Protein AF-A0A952EXC5-F1 (afdb_monomer_lite)

pLDDT: mean 95.82, std 4.7, range [62.78, 98.44]

Sequence (105 aa):
AFEFLKRGVRINAICPGPTDTPLARANADLWLSFGEDYREATGIQVHQPEQMGNAMAFINSPAARGVNGITLIVDSGHAMASLTNAFPPGKAIMDLITGRVKLDA

Structure (mmCIF, N/CA/C/O backbone):
data_AF-A0A952EXC5-F1
#
_entry.id   AF-A0A952EXC5-F1
#
loop_
_atom_site.group_PDB
_atom_site.id
_atom_site.type_symbol
_atom_site.label_atom_id
_atom_site.label_alt_id
_atom_site.label_comp_id
_atom_site.label_asym_id
_atom_site.label_entity_id
_atom_site.label_seq_id
_atom_site.pdbx_PDB_ins_code
_atom_site.Cartn_x
_atom_site.Cartn_y
_atom_site.Cartn_z
_atom_site.occupancy
_atom_site.B_iso_or_equiv
_atom_site.auth_seq_id
_atom_site.auth_comp_id
_atom_site.auth_asym_id
_atom_site.auth_atom_id
_atom_site.pdbx_PDB_model_num
ATOM 1 N N . ALA A 1 1 ? -18.425 1.854 6.748 1.00 93.88 1 ALA A N 1
ATOM 2 C CA . ALA A 1 1 ? -17.869 2.778 7.764 1.00 93.88 1 ALA A CA 1
A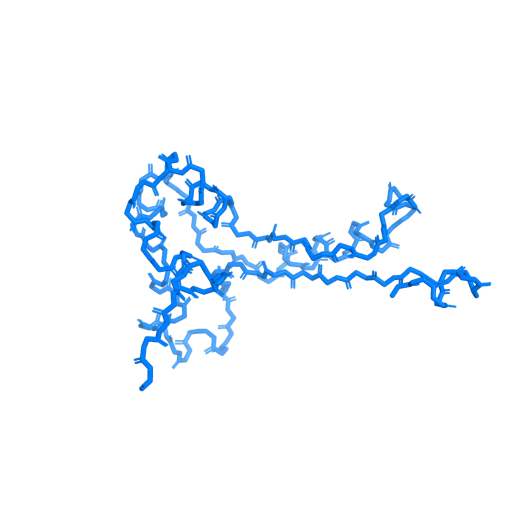TOM 3 C C . ALA A 1 1 ? -18.949 3.569 8.519 1.00 93.88 1 ALA A C 1
ATOM 5 O O . ALA A 1 1 ? -18.921 3.562 9.741 1.00 93.88 1 ALA A O 1
ATOM 6 N N . PHE A 1 2 ? -19.906 4.216 7.836 1.00 96.25 2 PHE A N 1
ATOM 7 C CA . PHE A 1 2 ? -20.912 5.104 8.453 1.00 96.25 2 PHE A CA 1
ATOM 8 C C . PHE A 1 2 ? -21.699 4.501 9.638 1.00 96.25 2 PHE A C 1
ATOM 10 O O . PHE A 1 2 ? -21.644 5.049 10.736 1.00 96.25 2 PHE A O 1
ATOM 17 N N . GLU A 1 3 ? -22.357 3.349 9.469 1.00 97.81 3 GLU A N 1
ATOM 18 C CA . GLU A 1 3 ? -23.161 2.742 10.553 1.00 97.81 3 GLU A CA 1
ATOM 19 C C . GLU A 1 3 ? -22.339 2.375 11.798 1.00 97.81 3 GLU A C 1
ATOM 21 O O . GLU A 1 3 ? -22.818 2.450 12.928 1.00 97.81 3 GLU A O 1
ATOM 26 N N . PHE A 1 4 ? -21.069 2.021 11.611 1.00 97.62 4 PHE A N 1
ATOM 27 C CA . PHE A 1 4 ? -20.159 1.714 12.712 1.00 97.62 4 PHE A CA 1
ATOM 28 C C . PHE A 1 4 ? -19.663 2.975 13.422 1.00 97.62 4 PHE A C 1
ATOM 30 O O . PHE A 1 4 ? -19.491 2.958 14.641 1.00 97.62 4 PHE A O 1
ATOM 37 N N . LEU A 1 5 ? -19.536 4.093 12.701 1.00 97.75 5 LEU A N 1
ATOM 38 C CA . LEU A 1 5 ? -19.154 5.370 13.297 1.00 97.75 5 LEU A CA 1
ATOM 39 C C . LEU A 1 5 ? -20.204 5.862 14.301 1.00 97.75 5 LEU A C 1
ATOM 41 O O . LEU A 1 5 ? -19.836 6.354 15.364 1.00 97.75 5 LEU A O 1
ATOM 45 N N . LYS A 1 6 ? -21.499 5.644 14.026 1.00 97.88 6 LYS A N 1
ATOM 46 C CA . LYS A 1 6 ? -22.595 5.934 14.975 1.00 97.88 6 LYS A CA 1
ATOM 47 C C . LYS A 1 6 ? -22.457 5.176 16.304 1.00 97.88 6 LYS A C 1
ATOM 49 O O . LYS A 1 6 ? -23.050 5.575 17.298 1.00 97.88 6 LYS A O 1
ATOM 54 N N . ARG A 1 7 ? -21.668 4.096 16.322 1.00 98.12 7 ARG A N 1
ATOM 55 C CA . ARG A 1 7 ? -21.359 3.255 17.490 1.00 98.12 7 ARG A CA 1
ATOM 56 C C . ARG A 1 7 ? -19.954 3.513 18.053 1.00 98.12 7 ARG A C 1
ATOM 58 O O . ARG A 1 7 ? -19.478 2.731 18.867 1.00 98.12 7 ARG A O 1
ATOM 65 N N . GLY A 1 8 ? -19.270 4.564 17.596 1.00 96.56 8 GLY A N 1
ATOM 66 C CA . GLY A 1 8 ? -17.912 4.908 18.025 1.00 96.56 8 GLY A CA 1
ATOM 67 C C . GLY A 1 8 ? -16.799 4.063 17.394 1.00 96.56 8 GLY A C 1
ATOM 68 O O . GLY A 1 8 ? -15.661 4.134 17.848 1.00 96.56 8 GLY A O 1
ATOM 69 N N . VAL A 1 9 ? -17.091 3.277 16.350 1.00 97.62 9 VAL A N 1
ATOM 70 C CA . VAL A 1 9 ? -16.116 2.396 15.687 1.00 97.62 9 VAL A CA 1
ATOM 71 C C . VAL A 1 9 ? -15.706 2.969 14.331 1.00 97.62 9 VAL A C 1
ATOM 73 O O . VAL A 1 9 ? -16.547 3.254 13.477 1.00 97.62 9 VAL A O 1
ATOM 76 N N . ARG A 1 10 ? -14.395 3.096 14.106 1.00 98.06 10 ARG A N 1
ATOM 77 C CA . ARG A 1 10 ? -13.821 3.427 12.793 1.00 98.06 10 ARG A CA 1
ATOM 78 C C . ARG A 1 10 ? -13.494 2.143 12.035 1.00 98.06 10 ARG A C 1
ATOM 80 O O . ARG A 1 10 ? -13.095 1.153 12.638 1.00 98.06 10 ARG A O 1
ATOM 87 N N . ILE A 1 11 ? -13.650 2.170 10.716 1.00 97.75 11 ILE A N 1
ATOM 88 C CA . ILE A 1 11 ? -13.316 1.062 9.817 1.00 97.75 11 ILE A CA 1
ATOM 89 C C . ILE A 1 11 ? -12.449 1.614 8.698 1.00 97.75 11 ILE A C 1
ATOM 91 O O . ILE A 1 11 ? -12.858 2.548 8.014 1.00 97.75 11 ILE A O 1
ATOM 95 N N . ASN A 1 12 ? -11.284 1.010 8.497 1.00 97.94 12 ASN A N 1
ATOM 96 C CA . ASN A 1 12 ? -10.347 1.333 7.427 1.00 97.94 12 ASN A CA 1
ATOM 97 C C . ASN A 1 12 ? -9.760 0.031 6.867 1.00 97.94 12 ASN A C 1
ATOM 99 O O . ASN A 1 12 ? -9.837 -1.010 7.520 1.00 97.94 12 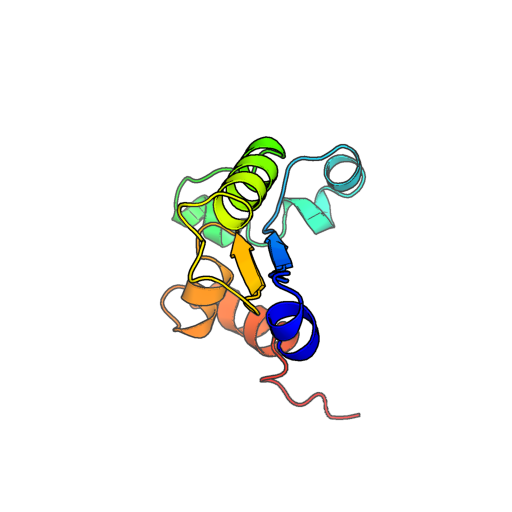ASN A O 1
ATOM 103 N N . ALA A 1 13 ? -9.154 0.108 5.688 1.00 97.94 13 ALA A N 1
ATOM 104 C CA . ALA A 1 13 ? -8.387 -0.972 5.078 1.00 97.94 13 ALA A CA 1
ATOM 105 C C . ALA A 1 13 ? -6.991 -0.475 4.687 1.00 97.94 13 ALA A C 1
ATOM 107 O O . ALA A 1 13 ? -6.792 0.729 4.504 1.00 97.94 13 ALA A O 1
ATOM 108 N N . ILE A 1 14 ? -6.046 -1.402 4.524 1.00 97.94 14 ILE A N 1
ATOM 109 C CA . ILE A 1 14 ? -4.785 -1.141 3.825 1.00 97.94 14 ILE A CA 1
ATOM 110 C C . ILE A 1 14 ? -4.741 -1.945 2.524 1.00 97.94 14 ILE A C 1
ATOM 112 O O . ILE A 1 14 ? -5.302 -3.037 2.455 1.00 97.94 14 ILE A O 1
ATOM 116 N N . CYS A 1 15 ? -4.068 -1.408 1.512 1.00 96.94 15 CYS A N 1
ATOM 117 C CA . CYS A 1 15 ? -3.766 -2.072 0.250 1.00 96.94 15 CYS A CA 1
ATOM 118 C C . CYS A 1 15 ? -2.238 -2.129 0.100 1.00 96.94 15 CYS A C 1
ATOM 120 O O . CYS A 1 15 ? -1.638 -1.138 -0.328 1.00 96.94 15 CYS A O 1
ATOM 122 N N . PRO A 1 16 ? -1.598 -3.229 0.533 1.00 97.25 16 PRO A N 1
ATOM 123 C CA . PRO A 1 16 ? -0.149 -3.375 0.478 1.00 97.25 16 PRO A CA 1
ATOM 124 C C . PRO A 1 16 ? 0.381 -3.444 -0.955 1.00 97.25 16 PRO A C 1
ATOM 126 O O . PRO A 1 16 ? -0.240 -4.058 -1.822 1.00 97.25 16 PRO A O 1
ATOM 129 N N . GLY A 1 17 ? 1.570 -2.887 -1.172 1.00 96.31 17 GLY A N 1
ATOM 130 C CA . GLY A 1 17 ? 2.437 -3.294 -2.273 1.00 96.31 17 GLY A CA 1
ATOM 131 C C . GLY A 1 17 ? 3.148 -4.628 -1.985 1.00 96.31 17 GLY A C 1
ATOM 132 O O . GLY A 1 17 ? 2.894 -5.268 -0.955 1.00 96.31 17 GLY A O 1
ATOM 133 N N . PRO A 1 18 ? 4.080 -5.044 -2.862 1.00 97.00 18 PRO A N 1
ATOM 134 C CA . PRO A 1 18 ? 4.920 -6.223 -2.655 1.00 97.00 18 PRO A CA 1
ATOM 135 C C . PRO A 1 18 ? 5.562 -6.212 -1.267 1.00 97.00 18 PRO A C 1
ATOM 137 O O . PRO A 1 18 ? 6.268 -5.267 -0.911 1.00 97.00 18 PRO A O 1
ATOM 140 N N . THR A 1 19 ? 5.291 -7.252 -0.479 1.00 98.00 19 THR A N 1
ATOM 141 C CA . THR A 1 19 ? 5.741 -7.368 0.913 1.00 98.00 19 THR A CA 1
ATOM 142 C C . THR A 1 19 ? 6.389 -8.730 1.132 1.00 98.00 19 THR A C 1
ATOM 144 O O . THR A 1 19 ? 5.790 -9.765 0.830 1.00 98.00 19 THR A O 1
ATOM 147 N N . ASP A 1 20 ? 7.597 -8.733 1.687 1.00 97.81 20 ASP A N 1
ATOM 148 C CA . ASP A 1 20 ? 8.388 -9.924 1.960 1.00 97.81 20 ASP A CA 1
ATOM 149 C C . ASP A 1 20 ? 7.783 -10.744 3.109 1.00 97.81 20 ASP A C 1
ATOM 151 O O . ASP A 1 20 ? 8.027 -10.532 4.296 1.00 97.81 20 ASP A O 1
ATOM 155 N N . THR A 1 21 ? 6.947 -11.707 2.740 1.00 97.69 21 THR A N 1
ATOM 156 C CA . THR A 1 21 ? 6.300 -12.651 3.653 1.00 97.69 21 THR A CA 1
ATOM 157 C C . THR A 1 21 ? 6.647 -14.080 3.244 1.00 97.69 21 THR A C 1
ATOM 159 O O . THR A 1 21 ? 6.977 -14.314 2.079 1.00 97.69 21 THR A O 1
ATOM 162 N N . PRO A 1 22 ? 6.519 -15.080 4.138 1.00 97.88 22 PRO A N 1
ATOM 163 C CA . PRO A 1 22 ? 6.702 -16.481 3.754 1.00 97.88 22 PRO A CA 1
ATOM 164 C C . PRO A 1 22 ? 5.864 -16.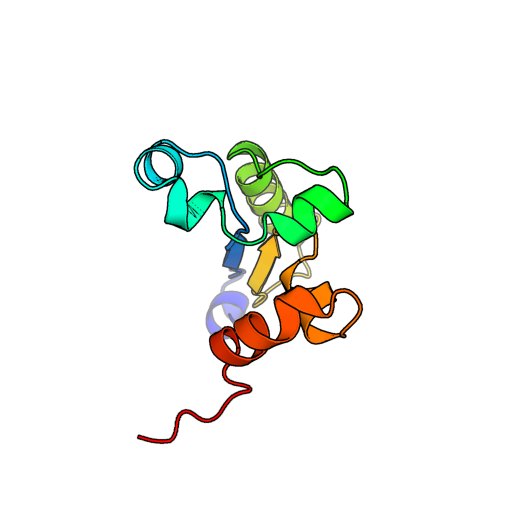892 2.533 1.00 97.88 22 PRO A C 1
ATOM 166 O O . PRO A 1 22 ? 6.361 -17.595 1.657 1.00 97.88 22 PRO A O 1
ATOM 169 N N . LEU A 1 23 ? 4.620 -16.406 2.443 1.00 96.69 23 LEU A N 1
ATOM 170 C CA . LEU A 1 23 ? 3.733 -16.669 1.309 1.00 96.69 23 LEU A CA 1
ATOM 171 C C . LEU A 1 23 ? 4.238 -16.021 0.013 1.00 96.69 23 LEU A C 1
ATOM 173 O O . LEU A 1 23 ? 4.241 -16.671 -1.031 1.00 96.69 23 LEU A O 1
ATOM 177 N N . ALA A 1 24 ? 4.680 -14.762 0.078 1.00 97.00 24 ALA A N 1
ATOM 178 C CA . ALA A 1 24 ? 5.205 -14.056 -1.086 1.00 97.00 24 ALA A CA 1
ATOM 179 C C . ALA A 1 24 ? 6.512 -14.686 -1.584 1.00 97.00 24 ALA A C 1
ATOM 181 O O . ALA A 1 24 ? 6.678 -14.858 -2.785 1.00 97.00 24 ALA A O 1
ATOM 182 N N . ARG A 1 25 ? 7.400 -15.120 -0.679 1.00 97.56 25 ARG A N 1
ATOM 183 C CA . ARG A 1 25 ? 8.628 -15.848 -1.043 1.00 97.56 25 ARG A CA 1
ATOM 184 C C . ARG A 1 25 ? 8.339 -17.175 -1.740 1.00 97.56 25 ARG A C 1
ATOM 186 O O . ARG A 1 25 ? 9.034 -17.520 -2.687 1.00 97.56 25 ARG A O 1
ATOM 193 N N . ALA A 1 26 ? 7.292 -17.889 -1.324 1.00 97.38 26 ALA A N 1
ATOM 194 C CA . ALA A 1 26 ? 6.853 -19.112 -1.998 1.00 97.38 26 ALA A CA 1
ATOM 195 C C . ALA A 1 26 ? 6.278 -18.866 -3.411 1.00 97.38 26 ALA A C 1
ATOM 197 O O . ALA A 1 26 ? 6.102 -19.817 -4.163 1.00 97.38 26 ALA A O 1
ATOM 198 N N . ASN A 1 27 ? 5.990 -17.608 -3.771 1.00 96.12 27 ASN A N 1
ATOM 199 C CA . ASN A 1 27 ? 5.416 -17.193 -5.054 1.00 96.12 27 ASN A CA 1
ATOM 200 C C . ASN A 1 27 ? 6.158 -15.964 -5.621 1.00 96.12 27 ASN A C 1
ATOM 202 O O . ASN A 1 27 ? 5.531 -15.036 -6.142 1.00 96.12 27 ASN A O 1
ATOM 206 N N . ALA A 1 28 ? 7.486 -15.928 -5.461 1.00 93.19 28 ALA A N 1
ATOM 207 C CA . ALA A 1 28 ? 8.296 -14.724 -5.660 1.00 93.19 28 ALA A CA 1
ATOM 208 C C . ALA A 1 28 ? 8.149 -14.121 -7.066 1.00 93.19 28 ALA A C 1
ATOM 210 O O . ALA A 1 28 ? 7.960 -12.909 -7.187 1.00 93.19 28 ALA A O 1
ATOM 211 N N . ASP A 1 29 ? 8.124 -14.971 -8.095 1.00 93.50 29 ASP A N 1
ATOM 212 C CA . ASP A 1 29 ? 8.023 -14.571 -9.505 1.00 93.50 29 ASP A CA 1
ATOM 213 C C . ASP A 1 29 ? 6.735 -13.816 -9.844 1.00 93.50 29 ASP A C 1
ATOM 215 O O . ASP A 1 29 ? 6.675 -13.138 -10.865 1.00 93.50 29 ASP A O 1
ATOM 219 N N . LEU A 1 30 ? 5.704 -13.923 -9.003 1.00 91.31 30 LEU A N 1
ATOM 220 C CA . LEU A 1 30 ? 4.438 -13.214 -9.172 1.00 91.31 30 LEU A CA 1
ATOM 221 C C . LEU A 1 30 ? 4.265 -12.092 -8.139 1.00 91.31 30 LEU A C 1
ATOM 223 O O . LEU A 1 30 ? 3.782 -11.013 -8.470 1.00 91.31 30 LEU A O 1
ATOM 227 N N . TRP A 1 31 ? 4.617 -12.343 -6.876 1.00 91.75 31 TRP A N 1
ATOM 228 C CA . TRP A 1 31 ? 4.276 -11.445 -5.766 1.00 91.75 31 TRP A CA 1
ATOM 229 C C . TRP A 1 31 ? 5.369 -10.424 -5.476 1.00 91.75 31 TRP A C 1
ATOM 231 O O . TRP A 1 31 ? 5.066 -9.289 -5.111 1.00 91.75 31 TRP A O 1
ATOM 241 N N . LEU A 1 32 ? 6.634 -10.826 -5.609 1.00 94.62 32 LEU A N 1
ATOM 242 C CA . LEU A 1 32 ? 7.774 -9.961 -5.325 1.00 94.62 32 LEU A CA 1
ATOM 243 C C . LEU A 1 32 ? 8.260 -9.246 -6.585 1.00 94.62 32 LEU A C 1
ATOM 245 O O . LEU A 1 32 ? 8.704 -8.112 -6.471 1.00 94.62 32 LEU A O 1
ATOM 249 N N . SER A 1 33 ? 8.108 -9.830 -7.774 1.00 94.19 33 SER A N 1
ATOM 250 C CA . SER A 1 33 ? 8.442 -9.184 -9.059 1.00 94.19 33 SER A CA 1
ATOM 251 C C . SER A 1 33 ? 7.492 -8.038 -9.443 1.00 94.19 33 SER A C 1
ATOM 253 O O . SER A 1 33 ? 7.857 -7.151 -10.210 1.00 94.19 33 SER A O 1
ATOM 255 N N . PHE A 1 34 ? 6.270 -8.000 -8.901 1.00 93.88 34 PHE A N 1
ATOM 256 C CA . PHE A 1 34 ? 5.310 -6.946 -9.229 1.00 93.88 34 PHE A CA 1
ATOM 257 C C . PHE A 1 34 ? 5.879 -5.556 -8.899 1.00 93.88 34 PHE A C 1
ATOM 259 O O . PHE A 1 34 ? 6.296 -5.315 -7.767 1.00 93.88 34 PHE A O 1
ATOM 266 N N . GLY A 1 35 ? 5.907 -4.635 -9.867 1.00 94.44 35 GLY A N 1
ATOM 267 C CA . GLY A 1 35 ? 6.480 -3.291 -9.694 1.00 94.44 35 GLY A CA 1
ATOM 268 C C . GLY A 1 35 ? 8.001 -3.267 -9.485 1.00 94.44 35 GLY A C 1
ATOM 269 O O . GLY A 1 35 ? 8.508 -2.369 -8.812 1.00 94.44 35 GLY A O 1
ATOM 270 N N . GLU A 1 36 ? 8.729 -4.276 -9.973 1.00 96.50 36 GLU A N 1
ATOM 271 C CA . GLU A 1 36 ? 10.197 -4.319 -9.946 1.00 96.50 36 GLU A CA 1
ATOM 272 C C . GLU A 1 36 ? 10.835 -3.147 -10.688 1.00 96.50 36 GLU A C 1
ATOM 274 O O . GLU A 1 36 ? 11.705 -2.488 -10.130 1.00 96.50 36 GLU A O 1
ATOM 279 N N . ASP A 1 37 ? 10.321 -2.803 -11.863 1.00 96.81 37 ASP A N 1
ATOM 280 C CA . ASP A 1 37 ? 10.728 -1.637 -12.648 1.00 96.81 37 ASP A CA 1
ATOM 281 C C . ASP A 1 37 ? 10.610 -0.317 -11.863 1.00 96.81 37 ASP A C 1
ATOM 283 O O . ASP A 1 37 ? 11.514 0.522 -11.880 1.00 96.81 37 ASP A O 1
ATOM 287 N N . TYR A 1 38 ? 9.522 -0.140 -11.110 1.00 97.88 38 TYR A N 1
ATOM 288 C CA . TYR A 1 38 ? 9.344 1.011 -10.228 1.00 97.88 38 TYR A CA 1
ATOM 289 C C . TYR A 1 38 ? 10.378 1.023 -9.098 1.00 97.88 38 TYR A C 1
ATOM 291 O O . TYR A 1 38 ? 10.908 2.080 -8.742 1.00 97.88 38 TYR A O 1
ATOM 299 N N . ARG A 1 39 ? 10.696 -0.144 -8.526 1.00 97.50 39 ARG A N 1
ATOM 300 C CA . ARG A 1 39 ? 11.715 -0.257 -7.475 1.00 97.50 39 ARG A CA 1
ATOM 301 C C . ARG A 1 39 ? 13.118 0.010 -8.001 1.00 97.50 39 ARG A C 1
ATOM 303 O O . ARG A 1 39 ? 13.851 0.752 -7.356 1.00 97.50 39 ARG A O 1
ATOM 310 N N . GLU A 1 40 ? 13.472 -0.512 -9.170 1.00 97.62 40 GLU A N 1
ATOM 311 C CA . GLU A 1 40 ? 14.747 -0.219 -9.832 1.00 97.62 40 GLU A CA 1
ATOM 312 C C . GLU A 1 40 ? 14.897 1.281 -10.107 1.00 97.62 40 GLU A C 1
ATOM 314 O O . GLU A 1 40 ? 15.931 1.868 -9.791 1.00 97.62 40 GLU A O 1
ATOM 319 N N . ALA A 1 41 ? 13.841 1.928 -10.611 1.00 97.75 41 ALA A N 1
ATOM 320 C CA . ALA A 1 41 ? 13.850 3.359 -10.907 1.00 97.75 41 ALA A CA 1
ATOM 321 C C . ALA A 1 41 ? 13.962 4.251 -9.656 1.00 97.75 41 ALA A C 1
ATOM 323 O O . ALA A 1 41 ? 14.477 5.366 -9.737 1.00 97.75 41 ALA A O 1
ATOM 324 N N . THR A 1 42 ? 13.467 3.789 -8.504 1.00 97.81 42 THR A N 1
ATOM 325 C CA . THR A 1 42 ? 13.419 4.576 -7.255 1.00 97.81 42 THR A CA 1
ATOM 326 C C . THR A 1 42 ? 14.486 4.185 -6.229 1.00 97.81 42 THR A C 1
ATOM 328 O O . THR A 1 42 ? 14.717 4.932 -5.279 1.00 97.81 42 THR A O 1
ATOM 331 N N . GLY A 1 43 ? 15.140 3.034 -6.394 1.00 97.88 43 GLY A N 1
ATOM 332 C CA . GLY A 1 43 ? 16.131 2.488 -5.462 1.00 97.88 43 GLY A CA 1
ATOM 333 C C . GLY A 1 43 ? 15.543 1.897 -4.173 1.00 97.88 43 GLY A C 1
ATOM 334 O O . GLY A 1 43 ? 16.294 1.566 -3.253 1.00 97.88 43 GLY A O 1
ATOM 335 N N . ILE A 1 44 ? 14.218 1.767 -4.070 1.00 97.56 44 ILE A N 1
ATOM 336 C CA . ILE A 1 44 ? 13.557 1.200 -2.886 1.00 97.56 44 ILE A CA 1
ATOM 337 C C . ILE A 1 44 ? 13.531 -0.331 -2.937 1.00 97.56 44 ILE A C 1
ATOM 339 O O . ILE A 1 44 ? 13.650 -0.947 -3.993 1.00 97.56 44 ILE A O 1
ATOM 343 N N . GLN A 1 45 ? 13.318 -0.955 -1.782 1.00 97.12 45 GLN A N 1
ATOM 344 C CA . GLN A 1 45 ? 13.146 -2.404 -1.663 1.00 97.12 45 GLN A CA 1
ATOM 345 C C . GLN A 1 45 ? 11.667 -2.774 -1.503 1.00 97.12 45 GLN A C 1
ATOM 347 O O . GLN A 1 45 ? 10.824 -1.912 -1.247 1.00 97.12 45 GLN A O 1
ATOM 352 N N . VAL A 1 46 ? 11.350 -4.066 -1.641 1.00 97.50 46 VAL A N 1
ATOM 353 C CA . VAL A 1 46 ? 10.032 -4.593 -1.249 1.00 97.50 46 VAL A CA 1
ATOM 354 C C . VAL A 1 46 ? 9.752 -4.288 0.224 1.00 97.50 46 VAL A C 1
ATOM 356 O O . VAL A 1 46 ? 10.674 -4.169 1.037 1.00 97.50 46 VAL A O 1
ATOM 359 N N . HIS A 1 47 ? 8.476 -4.169 0.579 1.00 98.19 47 HIS A N 1
ATOM 360 C CA . HIS A 1 47 ? 8.106 -3.890 1.956 1.00 98.19 47 HIS A CA 1
ATOM 361 C C . HIS A 1 47 ? 8.455 -5.047 2.890 1.00 98.19 47 HIS A C 1
ATOM 363 O O . HIS A 1 47 ? 8.427 -6.212 2.504 1.00 98.19 47 HIS A O 1
ATOM 369 N N . GLN A 1 48 ? 8.705 -4.719 4.151 1.00 98.25 48 GLN A N 1
ATOM 370 C CA . GLN A 1 48 ? 8.749 -5.676 5.249 1.00 98.25 48 GLN A CA 1
ATOM 371 C C . GLN A 1 48 ? 7.386 -5.727 5.965 1.00 98.25 48 GLN A C 1
ATOM 373 O O . GLN A 1 48 ? 6.674 -4.712 5.992 1.00 98.25 48 GLN A O 1
ATOM 378 N N . PRO A 1 49 ? 6.996 -6.867 6.567 1.00 98.19 49 PRO A N 1
ATOM 379 C CA . PRO A 1 49 ? 5.710 -7.010 7.257 1.00 98.19 49 PRO A CA 1
ATOM 380 C C . PRO A 1 49 ? 5.460 -5.940 8.330 1.00 98.19 49 PRO A C 1
ATOM 382 O O . PRO A 1 49 ? 4.337 -5.459 8.496 1.00 98.19 49 PRO A O 1
ATOM 385 N N . GLU A 1 50 ? 6.512 -5.502 9.019 1.00 98.25 50 GLU A N 1
ATOM 386 C CA . GLU A 1 50 ? 6.470 -4.477 10.061 1.00 98.25 50 GLU A CA 1
ATOM 387 C C . GLU A 1 50 ? 6.003 -3.126 9.514 1.00 98.25 50 GLU A C 1
ATOM 389 O O . GLU A 1 50 ? 5.351 -2.369 10.228 1.00 98.25 50 GLU A O 1
ATOM 394 N N . GLN A 1 51 ? 6.264 -2.816 8.240 1.00 98.19 51 GLN A N 1
ATOM 395 C CA . GLN A 1 51 ? 5.784 -1.577 7.623 1.00 98.19 51 GLN A CA 1
ATOM 396 C C . GLN A 1 51 ? 4.257 -1.586 7.468 1.00 98.19 51 GLN A C 1
ATOM 398 O O . GLN A 1 51 ? 3.612 -0.564 7.714 1.00 98.19 51 GLN A O 1
ATOM 403 N N . MET A 1 52 ? 3.664 -2.745 7.158 1.00 98.19 52 MET A N 1
ATOM 404 C CA . MET A 1 52 ? 2.205 -2.916 7.165 1.00 98.19 52 MET A CA 1
ATOM 405 C C . MET A 1 52 ? 1.656 -2.823 8.588 1.00 98.19 52 MET A C 1
ATOM 407 O O . MET A 1 52 ? 0.658 -2.142 8.829 1.00 98.19 52 MET A O 1
ATOM 411 N N . GLY A 1 53 ? 2.348 -3.451 9.545 1.00 98.19 53 GLY A N 1
ATOM 412 C CA . GLY A 1 53 ? 2.055 -3.348 10.975 1.00 98.19 53 GLY A CA 1
ATOM 413 C C . GLY A 1 53 ? 2.017 -1.901 11.466 1.00 98.19 53 GLY A C 1
ATOM 414 O O . GLY A 1 53 ? 1.047 -1.488 12.098 1.00 98.19 53 GLY A O 1
ATOM 415 N N . ASN A 1 54 ? 3.019 -1.102 11.107 1.00 98.44 54 ASN A N 1
ATOM 416 C CA . ASN A 1 54 ? 3.125 0.305 11.485 1.00 98.44 54 ASN A CA 1
ATOM 417 C C . ASN A 1 54 ? 2.010 1.157 10.869 1.00 98.44 54 ASN A C 1
ATOM 419 O O . ASN A 1 54 ? 1.417 1.982 11.566 1.00 98.44 54 ASN A O 1
ATOM 423 N N . ALA A 1 55 ? 1.671 0.933 9.594 1.00 98.38 55 ALA A N 1
ATOM 424 C CA . ALA A 1 55 ? 0.541 1.607 8.958 1.00 98.38 55 ALA A CA 1
ATOM 425 C C . ALA A 1 55 ? -0.781 1.271 9.670 1.00 98.38 55 ALA A C 1
ATOM 427 O O . ALA A 1 55 ? -1.559 2.173 9.989 1.00 98.38 55 ALA A O 1
ATOM 428 N N . MET A 1 56 ? -1.004 -0.008 9.996 1.00 98.00 56 MET A N 1
ATOM 429 C CA . MET A 1 56 ? -2.168 -0.455 10.766 1.00 98.00 56 MET A CA 1
ATOM 430 C C . MET A 1 56 ? -2.192 0.138 12.180 1.00 98.00 56 MET A C 1
ATOM 432 O O . MET A 1 56 ? -3.246 0.580 12.640 1.00 98.00 56 MET A O 1
ATOM 436 N N . ALA A 1 57 ? -1.051 0.198 12.865 1.00 98.31 57 ALA A N 1
ATOM 437 C CA . ALA A 1 57 ? -0.939 0.807 14.186 1.00 98.31 57 ALA A CA 1
ATOM 438 C C . ALA A 1 57 ? -1.289 2.301 14.139 1.00 98.31 57 ALA A C 1
ATOM 440 O O . ALA A 1 57 ? -2.096 2.770 14.942 1.00 98.31 57 ALA A O 1
ATOM 441 N N . PHE A 1 58 ? -0.767 3.038 13.152 1.00 98.31 58 PHE A N 1
ATOM 442 C CA . PHE A 1 58 ? -1.094 4.448 12.948 1.00 98.31 58 PHE A CA 1
ATOM 443 C C . PHE A 1 58 ? -2.595 4.663 12.733 1.00 98.31 58 PHE A C 1
ATOM 445 O O . PHE A 1 58 ? -3.202 5.440 13.473 1.00 98.31 58 PHE A O 1
ATOM 452 N N . ILE A 1 59 ? -3.225 3.954 11.788 1.00 97.44 59 ILE A 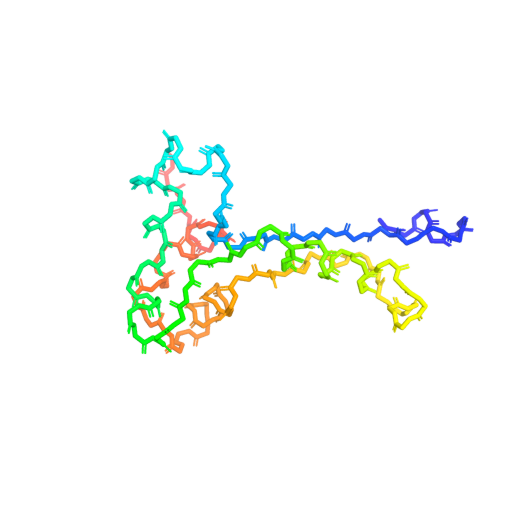N 1
ATOM 453 C CA . ILE A 1 59 ? -4.657 4.149 11.494 1.00 97.44 59 ILE A CA 1
ATOM 454 C C . ILE A 1 59 ? -5.572 3.706 12.647 1.00 97.44 59 ILE A C 1
ATOM 456 O O . ILE A 1 59 ? -6.720 4.154 12.718 1.00 97.44 59 ILE A O 1
ATOM 460 N N . ASN A 1 60 ? -5.083 2.881 13.578 1.00 97.00 60 ASN A N 1
ATOM 461 C CA . ASN A 1 60 ? -5.782 2.515 14.815 1.00 97.00 60 ASN A CA 1
ATOM 462 C C . ASN A 1 60 ? -5.460 3.434 16.009 1.00 97.00 60 ASN A C 1
ATOM 464 O O . ASN A 1 60 ? -6.160 3.386 17.018 1.00 97.00 60 ASN A O 1
ATOM 468 N N . SER A 1 61 ? -4.464 4.311 15.896 1.00 98.12 61 SER A N 1
ATOM 469 C CA . SER A 1 61 ? -4.053 5.223 16.968 1.00 98.12 61 SER A CA 1
ATOM 470 C C . SER A 1 61 ? -4.979 6.448 17.120 1.00 98.12 61 SER A C 1
ATOM 472 O O . SER A 1 61 ? -5.724 6.793 16.193 1.00 98.12 61 SER A O 1
ATOM 474 N N . PRO A 1 62 ? -4.892 7.188 18.247 1.00 97.88 62 PRO A N 1
ATOM 475 C CA . PRO A 1 62 ? -5.579 8.473 18.414 1.00 97.88 62 PRO A CA 1
ATOM 476 C C . PRO A 1 62 ? -5.185 9.543 17.386 1.00 97.88 62 PRO A C 1
ATOM 478 O O . PRO A 1 62 ? -5.993 10.424 17.085 1.00 97.88 62 PRO A O 1
ATOM 481 N N . ALA A 1 63 ? -3.979 9.465 16.809 1.00 98.25 63 ALA A N 1
ATOM 482 C CA . ALA A 1 63 ? -3.532 10.403 15.778 1.00 98.25 63 ALA A CA 1
ATOM 483 C C . ALA A 1 63 ? -4.401 10.323 14.510 1.00 98.25 63 ALA A C 1
ATOM 485 O O . ALA A 1 63 ? -4.597 11.321 13.821 1.00 98.25 63 ALA A O 1
ATOM 486 N N . ALA A 1 64 ? -5.004 9.161 14.248 1.00 98.00 64 ALA A N 1
ATOM 487 C CA . ALA A 1 64 ? -5.886 8.918 13.114 1.00 98.00 64 ALA A CA 1
ATOM 488 C C . ALA A 1 64 ? -7.381 9.068 13.460 1.00 98.00 64 ALA A C 1
ATOM 490 O O . ALA A 1 64 ? -8.234 8.520 12.761 1.00 98.00 64 ALA A O 1
ATOM 491 N N . ARG A 1 65 ? -7.746 9.807 14.524 1.00 96.88 65 ARG A N 1
ATOM 492 C CA . ARG A 1 65 ? -9.152 9.926 14.977 1.00 96.88 65 ARG A CA 1
ATOM 493 C C . ARG A 1 65 ? -10.123 10.427 13.900 1.00 96.88 65 ARG A C 1
ATOM 495 O O . ARG A 1 65 ? -11.295 10.070 13.932 1.00 96.88 65 ARG A O 1
ATOM 502 N N . GLY A 1 66 ? -9.638 11.247 12.965 1.00 97.19 66 GLY A N 1
ATOM 503 C CA . GLY A 1 66 ? -10.420 11.771 11.838 1.00 97.19 66 GLY A CA 1
ATOM 504 C C . GLY A 1 66 ? -10.435 10.866 10.602 1.00 97.19 66 GLY A C 1
ATOM 505 O O . GLY A 1 66 ? -11.121 11.177 9.635 1.00 97.19 66 GLY A O 1
ATOM 506 N N . VAL A 1 67 ? -9.687 9.760 10.611 1.00 98.19 67 VAL A N 1
ATOM 507 C CA . VAL A 1 67 ? -9.525 8.864 9.462 1.00 98.19 67 VAL A CA 1
ATOM 508 C C . VAL A 1 67 ? -10.493 7.689 9.586 1.00 98.19 67 VAL A C 1
ATOM 510 O O . VAL A 1 67 ? -10.366 6.841 10.480 1.00 98.19 67 VAL A O 1
ATOM 513 N N . ASN A 1 68 ? -11.474 7.641 8.687 1.00 98.12 68 ASN A N 1
ATOM 514 C CA . ASN A 1 68 ? -12.490 6.596 8.641 1.00 98.12 68 ASN A CA 1
ATOM 515 C C . ASN A 1 68 ? -12.947 6.338 7.200 1.00 98.12 68 ASN A C 1
ATOM 517 O O . ASN A 1 68 ? -13.162 7.278 6.441 1.00 98.12 68 ASN A O 1
ATOM 521 N N . GLY A 1 69 ? -13.162 5.071 6.851 1.00 97.44 69 GLY A N 1
ATOM 522 C CA . GLY A 1 69 ? -13.661 4.648 5.545 1.00 97.44 69 GLY A CA 1
ATOM 523 C C . GLY A 1 69 ? -12.626 4.668 4.424 1.00 97.44 69 GLY A C 1
ATOM 524 O O . GLY A 1 69 ? -13.014 4.520 3.268 1.00 97.44 69 GLY A O 1
ATOM 525 N N . ILE A 1 70 ? -11.339 4.840 4.734 1.00 97.50 70 ILE A N 1
ATOM 526 C CA . ILE A 1 70 ? -10.298 4.862 3.705 1.00 97.50 70 ILE A CA 1
ATOM 527 C C . ILE A 1 70 ? -9.805 3.451 3.378 1.00 97.50 70 ILE A C 1
ATOM 529 O O . ILE A 1 70 ? -9.749 2.577 4.247 1.00 97.50 70 ILE A O 1
ATOM 533 N N . THR A 1 71 ? -9.373 3.272 2.132 1.00 96.88 71 THR A N 1
ATOM 534 C CA . THR A 1 71 ? -8.410 2.232 1.763 1.00 96.88 71 THR A CA 1
ATOM 535 C C . THR A 1 71 ? -7.058 2.914 1.616 1.00 96.88 71 THR A C 1
ATOM 537 O O . THR A 1 71 ? -6.845 3.673 0.674 1.00 96.88 71 THR A O 1
ATOM 540 N N . LEU A 1 72 ? -6.173 2.713 2.589 1.00 97.62 72 LEU A N 1
ATOM 541 C CA . LEU A 1 72 ? -4.836 3.291 2.583 1.00 97.62 72 LEU A CA 1
ATOM 542 C C . LEU A 1 72 ? -3.916 2.436 1.713 1.00 97.62 72 LEU A C 1
ATOM 544 O O . LEU A 1 72 ? -3.629 1.293 2.056 1.00 97.62 72 LEU A O 1
ATOM 548 N N . ILE A 1 73 ? -3.428 2.988 0.609 1.00 97.50 73 ILE A N 1
ATOM 549 C CA . ILE A 1 73 ? -2.425 2.314 -0.216 1.00 97.50 73 ILE A CA 1
ATOM 550 C C . ILE A 1 73 ? -1.064 2.422 0.488 1.00 97.50 73 ILE A C 1
ATOM 552 O O . ILE A 1 73 ? -0.637 3.519 0.847 1.00 97.50 73 ILE A O 1
ATOM 556 N N . VAL A 1 74 ? -0.404 1.283 0.709 1.00 98.12 74 VAL A N 1
ATOM 557 C CA . VAL A 1 74 ? 0.919 1.184 1.348 1.00 98.12 74 VAL A CA 1
ATOM 558 C C . VAL A 1 74 ? 1.856 0.445 0.392 1.00 98.12 74 VAL A C 1
ATOM 560 O O . VAL A 1 74 ? 2.156 -0.730 0.580 1.00 98.12 74 VAL A O 1
ATOM 563 N N . ASP A 1 75 ? 2.247 1.123 -0.686 1.00 97.25 75 ASP A N 1
ATOM 564 C CA . ASP A 1 75 ? 2.964 0.537 -1.829 1.00 97.25 75 ASP A CA 1
ATOM 565 C C . ASP A 1 75 ? 4.140 1.401 -2.323 1.00 97.25 75 ASP A C 1
ATOM 567 O O . ASP A 1 75 ? 4.570 1.298 -3.472 1.00 97.25 75 ASP A O 1
ATOM 571 N N . SER A 1 76 ? 4.626 2.311 -1.474 1.00 97.19 76 SER A N 1
ATOM 572 C CA . SER A 1 76 ? 5.644 3.314 -1.826 1.00 97.19 76 SER A CA 1
ATOM 573 C C . SER A 1 76 ? 5.265 4.237 -2.998 1.00 97.19 76 SER A C 1
ATOM 575 O O . SER A 1 76 ? 6.131 4.809 -3.662 1.00 97.19 76 SER A O 1
ATOM 577 N N . GLY A 1 77 ? 3.965 4.417 -3.247 1.00 97.12 77 GLY A N 1
ATOM 578 C CA . GLY A 1 77 ? 3.435 5.360 -4.228 1.00 97.12 77 GLY A CA 1
ATOM 579 C C . GLY A 1 77 ? 3.319 4.811 -5.648 1.00 97.12 77 GLY A C 1
ATOM 580 O O . GLY A 1 77 ? 2.919 5.565 -6.534 1.00 97.12 77 GLY A O 1
ATOM 581 N N . HIS A 1 78 ? 3.615 3.528 -5.876 1.00 97.56 78 HIS A N 1
ATOM 582 C CA . HIS A 1 78 ? 3.615 2.919 -7.207 1.00 97.56 78 HIS A CA 1
ATOM 583 C C . HIS A 1 78 ? 2.269 3.072 -7.936 1.00 97.56 78 HIS A C 1
ATOM 585 O O . HIS A 1 78 ? 2.226 3.557 -9.072 1.00 97.56 78 HIS A O 1
ATOM 591 N N . ALA A 1 79 ? 1.156 2.726 -7.283 1.00 96.62 79 ALA A N 1
ATOM 592 C CA . ALA A 1 79 ? -0.172 2.821 -7.877 1.00 96.62 79 ALA A CA 1
ATOM 593 C C . ALA A 1 79 ? -0.511 4.269 -8.245 1.00 96.62 79 ALA A C 1
ATOM 595 O O . ALA A 1 79 ? -0.933 4.549 -9.365 1.00 96.62 79 ALA A O 1
ATOM 596 N N . MET A 1 80 ? -0.284 5.216 -7.332 1.00 97.06 80 MET A N 1
ATOM 597 C CA . MET A 1 80 ? -0.610 6.619 -7.588 1.00 97.06 80 MET A CA 1
ATOM 598 C C . MET A 1 80 ? 0.288 7.241 -8.658 1.00 97.06 80 MET A C 1
ATOM 600 O O . MET A 1 80 ? -0.232 7.960 -9.508 1.00 97.06 80 MET A O 1
ATOM 604 N N . ALA A 1 81 ? 1.589 6.939 -8.669 1.00 97.81 81 ALA A N 1
ATOM 605 C CA . ALA A 1 81 ? 2.507 7.402 -9.708 1.00 97.81 81 ALA A CA 1
ATOM 606 C C . ALA A 1 81 ? 2.099 6.888 -11.097 1.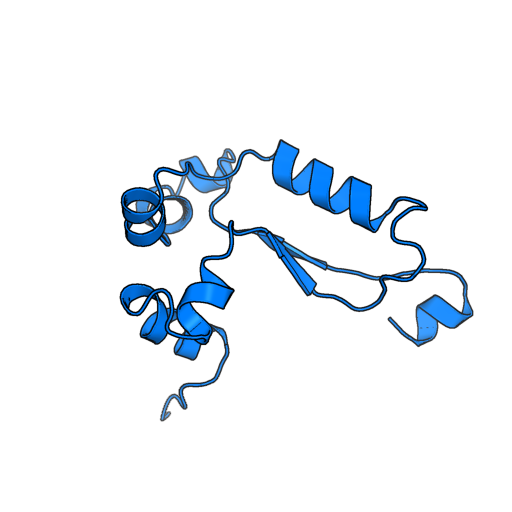00 97.81 81 ALA A C 1
ATOM 608 O O . ALA A 1 81 ? 2.136 7.632 -12.077 1.00 97.81 81 ALA A O 1
ATOM 609 N N . SER A 1 82 ? 1.646 5.638 -11.173 1.00 97.06 82 SER A N 1
ATOM 610 C CA . SER A 1 82 ? 1.149 5.034 -12.411 1.00 97.06 82 SER A CA 1
ATOM 611 C C . SER A 1 82 ? -0.144 5.691 -12.897 1.00 97.06 82 SER A C 1
ATOM 613 O O . SER A 1 82 ? -0.286 6.025 -14.073 1.00 97.06 82 SER A O 1
ATOM 615 N N . LEU A 1 83 ? -1.090 5.934 -11.986 1.00 96.06 83 LEU A N 1
ATOM 616 C CA . LEU A 1 83 ? -2.396 6.507 -12.318 1.00 96.06 83 LEU A CA 1
ATOM 617 C C . LEU A 1 83 ? -2.326 7.978 -12.734 1.00 96.06 83 LEU A C 1
ATOM 619 O O . LEU A 1 83 ? -3.097 8.407 -13.592 1.00 96.06 83 LEU A O 1
ATOM 623 N N . THR A 1 84 ? -1.412 8.751 -12.145 1.00 96.00 84 THR A N 1
ATOM 624 C CA . THR A 1 84 ? -1.168 10.153 -12.523 1.00 96.00 84 THR A CA 1
ATOM 625 C C . THR A 1 84 ? -0.205 10.295 -13.698 1.00 96.00 84 THR A C 1
ATOM 627 O O . THR A 1 84 ? 0.044 11.415 -14.140 1.00 96.00 84 THR A O 1
ATOM 630 N N . ASN A 1 85 ? 0.310 9.177 -14.223 1.00 95.88 85 ASN A N 1
ATOM 631 C CA . ASN A 1 85 ? 1.287 9.124 -15.307 1.00 95.88 85 ASN A CA 1
ATOM 632 C C . ASN A 1 85 ? 2.668 9.717 -14.956 1.00 95.88 85 ASN A C 1
ATOM 634 O O . ASN A 1 85 ? 3.457 10.011 -15.851 1.00 95.88 85 ASN A O 1
ATOM 638 N N . ALA A 1 86 ? 2.980 9.867 -13.664 1.00 97.62 86 ALA A N 1
ATOM 639 C CA . ALA A 1 86 ? 4.331 10.175 -13.190 1.00 97.62 86 ALA A CA 1
ATOM 640 C C . ALA A 1 86 ? 5.290 8.980 -13.365 1.00 97.62 86 ALA A C 1
ATOM 642 O O . ALA A 1 86 ? 6.491 9.173 -13.533 1.00 97.62 86 ALA A O 1
ATOM 643 N N . PHE A 1 87 ? 4.751 7.757 -13.379 1.00 97.50 87 PHE A N 1
ATOM 644 C CA . PHE A 1 87 ? 5.446 6.531 -13.766 1.00 97.50 87 PHE A CA 1
ATOM 645 C C . PHE A 1 87 ? 4.680 5.831 -14.905 1.00 97.50 87 PHE A C 1
ATOM 647 O O . PHE A 1 87 ? 3.824 4.983 -14.646 1.00 97.50 87 PHE A O 1
ATOM 654 N N . PRO A 1 88 ? 4.941 6.192 -16.176 1.00 97.12 88 PRO A N 1
ATOM 655 C CA . PRO A 1 88 ? 4.213 5.644 -17.322 1.00 97.12 88 PRO A CA 1
ATOM 656 C C . PRO A 1 88 ? 4.212 4.108 -17.453 1.00 97.12 88 PRO A C 1
ATOM 658 O O . PRO A 1 88 ? 3.164 3.579 -17.833 1.00 97.12 88 PRO A O 1
ATOM 661 N N . PRO A 1 89 ? 5.298 3.365 -17.135 1.00 97.06 89 PRO A N 1
ATOM 662 C CA . PRO A 1 89 ? 5.317 1.907 -17.302 1.00 97.06 89 PRO A CA 1
ATOM 663 C C . PRO A 1 89 ? 4.205 1.174 -16.536 1.00 97.06 89 PRO A C 1
ATOM 665 O O . PRO A 1 89 ? 3.573 0.268 -17.078 1.00 97.06 89 PRO A O 1
ATOM 668 N N . GLY A 1 90 ? 3.876 1.620 -15.319 1.00 95.50 90 GLY A N 1
ATOM 669 C CA . GLY A 1 90 ? 2.829 1.002 -14.498 1.00 95.50 90 GLY A CA 1
ATOM 670 C C . GLY A 1 90 ? 1.393 1.370 -14.897 1.00 95.50 90 GLY A C 1
ATOM 671 O O . GLY A 1 90 ? 0.433 0.813 -14.356 1.00 95.50 90 GLY A O 1
ATOM 672 N N . LYS A 1 91 ? 1.192 2.300 -15.842 1.00 95.44 91 LYS A N 1
ATOM 673 C CA . LYS A 1 91 ? -0.139 2.844 -16.154 1.00 95.44 91 LYS A CA 1
ATOM 674 C C . LYS A 1 91 ? -1.115 1.786 -16.669 1.00 95.44 91 LYS A C 1
ATOM 676 O O . LYS A 1 91 ? -2.239 1.719 -16.179 1.00 95.44 91 LYS A O 1
ATOM 681 N N . ALA A 1 92 ? -0.696 0.955 -17.623 1.00 94.50 92 ALA A N 1
ATOM 682 C CA . ALA A 1 92 ? -1.586 -0.019 -18.259 1.00 94.50 92 ALA A CA 1
ATOM 683 C C . ALA A 1 92 ? -2.143 -1.039 -17.251 1.00 94.50 92 ALA A C 1
ATOM 685 O O . ALA A 1 92 ? -3.351 -1.280 -17.205 1.00 94.50 92 ALA A O 1
ATOM 686 N N . ILE A 1 93 ? -1.275 -1.594 -16.397 1.00 92.94 93 ILE A N 1
ATOM 687 C CA . ILE A 1 93 ? -1.687 -2.563 -15.379 1.00 92.94 93 ILE A CA 1
ATOM 688 C C . ILE A 1 93 ? -2.561 -1.912 -14.300 1.00 92.94 93 ILE A C 1
ATOM 690 O O . ILE A 1 93 ? -3.553 -2.503 -13.877 1.00 92.94 93 ILE A O 1
ATOM 694 N N . MET A 1 94 ? -2.262 -0.674 -13.895 1.00 95.00 94 MET A N 1
ATOM 695 C CA . MET A 1 94 ? -3.075 0.026 -12.901 1.00 95.00 94 MET A CA 1
ATOM 696 C C . MET A 1 94 ? -4.432 0.451 -13.449 1.00 95.00 94 MET A C 1
ATOM 698 O O . MET A 1 94 ? -5.423 0.362 -12.726 1.00 95.00 94 MET A O 1
ATOM 702 N N . ASP A 1 95 ? -4.526 0.849 -14.717 1.00 94.94 95 ASP A N 1
ATOM 703 C CA . ASP A 1 95 ? -5.814 1.118 -15.356 1.00 94.94 95 ASP A CA 1
ATOM 704 C C . ASP A 1 95 ? -6.681 -0.153 -15.400 1.00 94.94 95 ASP A C 1
ATOM 706 O O . ASP A 1 95 ? -7.880 -0.078 -15.130 1.00 94.94 95 ASP A O 1
ATOM 710 N N . LEU A 1 96 ? -6.086 -1.327 -15.647 1.00 93.56 96 LEU A N 1
ATOM 711 C CA . LEU A 1 96 ? -6.791 -2.611 -15.569 1.00 93.56 96 LEU A CA 1
ATOM 712 C C . LEU A 1 96 ? -7.263 -2.921 -14.138 1.00 93.56 96 LEU A C 1
ATOM 714 O O . LEU A 1 96 ? -8.456 -3.122 -13.920 1.00 93.56 96 LEU A O 1
ATOM 718 N N . ILE A 1 97 ? -6.353 -2.914 -13.155 1.00 91.50 97 ILE A N 1
ATOM 719 C CA . ILE A 1 97 ? -6.652 -3.237 -11.744 1.00 91.50 97 ILE A CA 1
ATOM 720 C C . ILE A 1 97 ? -7.733 -2.313 -11.173 1.00 91.50 97 ILE A C 1
ATOM 722 O O . ILE A 1 97 ? -8.581 -2.737 -10.390 1.00 91.50 97 ILE A O 1
ATOM 726 N N . THR A 1 98 ? -7.715 -1.040 -11.565 1.00 91.75 98 THR A N 1
ATOM 727 C CA . THR A 1 98 ? -8.656 -0.030 -11.063 1.00 91.75 98 THR A CA 1
ATOM 728 C C . THR A 1 98 ? -9.933 0.095 -11.893 1.00 91.75 98 THR A C 1
ATOM 730 O O . THR A 1 98 ? -10.727 1.002 -11.644 1.00 91.75 98 THR A O 1
ATOM 733 N N . GLY A 1 99 ? -10.150 -0.794 -12.870 1.00 91.75 99 GLY A N 1
ATOM 734 C CA . GLY A 1 99 ? -11.370 -0.822 -13.681 1.00 91.75 99 GLY A CA 1
ATOM 735 C C . GLY A 1 99 ? -11.529 0.377 -14.621 1.00 91.75 99 GLY A C 1
ATOM 736 O O . GLY A 1 99 ? -12.645 0.711 -15.014 1.00 91.75 99 GLY A O 1
ATOM 737 N N . ARG A 1 100 ? -10.429 1.051 -14.972 1.00 90.81 100 ARG A N 1
ATOM 738 C CA . ARG A 1 100 ? -10.400 2.132 -15.973 1.00 90.81 100 ARG A CA 1
ATOM 739 C C . ARG A 1 100 ? -10.342 1.598 -17.405 1.00 90.81 100 ARG A C 1
ATOM 741 O O . ARG A 1 100 ? -10.630 2.344 -18.337 1.00 90.81 100 ARG A O 1
ATOM 748 N N . VAL A 1 101 ? -10.010 0.318 -17.577 1.00 89.81 101 VAL A N 1
ATOM 749 C CA . VAL A 1 101 ? -10.133 -0.407 -18.847 1.00 89.81 101 VAL A CA 1
ATOM 750 C C . VAL A 1 101 ? -11.461 -1.161 -18.867 1.00 89.81 101 VAL A C 1
ATOM 752 O O . VAL A 1 101 ? -11.772 -1.902 -17.935 1.00 89.81 101 VAL A O 1
ATOM 755 N N . LYS A 1 102 ? -12.239 -0.998 -19.941 1.00 82.31 102 LYS A N 1
ATOM 756 C CA . LYS A 1 102 ? -13.357 -1.899 -20.236 1.00 82.31 102 LYS A CA 1
ATOM 757 C C . LYS A 1 102 ? -12.788 -3.157 -20.881 1.00 82.31 102 LYS A C 1
ATOM 759 O O . LYS A 1 102 ? -12.143 -3.069 -21.919 1.00 82.31 102 LYS A O 1
ATOM 764 N N . LEU A 1 103 ? -12.997 -4.302 -20.240 1.00 77.94 103 LEU A N 1
ATOM 765 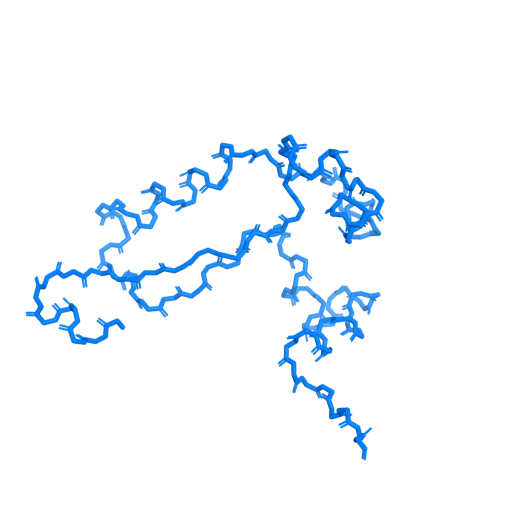C CA . LEU A 1 103 ? -12.782 -5.592 -20.878 1.00 77.94 103 LEU A CA 1
ATOM 766 C C . LEU A 1 103 ? -14.034 -5.877 -21.702 1.00 77.94 103 LEU A C 1
ATOM 768 O O . LEU A 1 103 ? -15.110 -6.067 -21.132 1.00 77.94 103 LEU A O 1
ATOM 772 N N . ASP A 1 104 ? -13.906 -5.830 -23.023 1.00 79.25 104 ASP A N 1
ATOM 773 C CA . ASP A 1 104 ? -14.966 -6.304 -23.906 1.00 79.25 104 ASP A CA 1
ATOM 774 C C . ASP A 1 104 ? -15.044 -7.829 -23.733 1.00 79.25 104 ASP A C 1
ATOM 776 O O . ASP A 1 104 ? -14.054 -8.534 -23.947 1.00 79.25 104 ASP A O 1
ATOM 780 N N . ALA A 1 105 ? -16.185 -8.303 -23.229 1.00 62.78 105 ALA A N 1
ATOM 781 C CA . ALA A 1 105 ? -16.487 -9.720 -23.037 1.00 62.78 105 ALA A CA 1
ATOM 782 C C . ALA A 1 105 ? -17.127 -10.318 -24.293 1.00 62.78 105 ALA A C 1
ATOM 784 O O . ALA A 1 105 ? -17.935 -9.603 -24.933 1.00 62.78 105 ALA A O 1
#

Secondary structure (DSSP, 8-state):
-HHHHTTT----EEEE-SB--HHHHTTHHHHTSTTHHHHHHHTPPPBPHHHHHHHHHHHHSGGGTT--S-EEEESTTHHHHHHTTSSGGGHHHHHHHTT-S----

Radius of gyration: 16.1 Å; chains: 1; bounding box: 39×31×42 Å

Foldseek 3Di:
DVVVVVVVDADEAEAEAQEDDPVCVVVVVPRQCVCVVVCVVVVDHGHYVVLVVVVVCCCVDPVVSVPGDYHHYHHVCLLVCLCVVVPVVCVVVSCVVVVVDDDDD